Protein AF-A0A2V6JLK7-F1 (afdb_monomer_lite)

Sequence (97 aa):
MKLTPQFRINRQRPDQSFWQLYQSHRAFLRKNNVQIDAIDSLDEEQIEKEIERDLREQIAHNILKGVLKQTPEGDVKYSWRGMIYLWCQFLLDLVRL

Foldseek 3Di:
DDDDPPDDDLDDDPPDDPVRVVVSVVVVCVVVVNDPVPDDPDDPVRVVVVVVVNVVVRQVVCVVVQQWDADPVRDIDGDPVVVVVVVVVVVVVVVVD

Structure (mmCIF, N/CA/C/O backbone):
data_AF-A0A2V6JLK7-F1
#
_entry.id   AF-A0A2V6JLK7-F1
#
loop_
_atom_site.group_PDB
_atom_site.id
_atom_site.type_symbol
_atom_site.label_atom_id
_atom_site.label_alt_id
_atom_site.label_comp_id
_atom_site.label_asym_id
_atom_site.label_entity_id
_atom_site.label_seq_id
_atom_site.pdbx_PDB_ins_code
_atom_site.Cartn_x
_atom_site.Cartn_y
_atom_site.Cartn_z
_atom_site.occupancy
_atom_site.B_iso_or_equiv
_atom_site.auth_seq_id
_atom_site.auth_comp_id
_atom_site.auth_asym_id
_atom_site.auth_atom_id
_atom_site.pdbx_PDB_model_num
ATOM 1 N N . MET A 1 1 ? 1.512 -1.897 7.028 1.00 75.38 1 MET A N 1
ATOM 2 C CA . MET A 1 1 ? 0.118 -2.399 6.936 1.00 75.38 1 MET A CA 1
ATOM 3 C C . MET A 1 1 ? 0.093 -3.650 6.072 1.00 75.38 1 MET A C 1
ATOM 5 O O . MET A 1 1 ? 0.997 -3.821 5.261 1.00 75.38 1 MET A O 1
ATOM 9 N N . LYS A 1 2 ? -0.908 -4.521 6.233 1.00 81.94 2 LYS A N 1
ATOM 10 C CA . LYS A 1 2 ? -1.098 -5.652 5.320 1.00 81.94 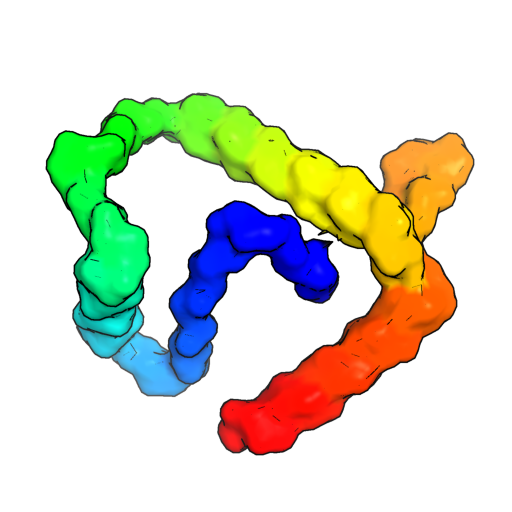2 LYS A CA 1
ATOM 11 C C . LYS A 1 2 ? -1.636 -5.139 3.992 1.00 81.94 2 LYS A C 1
ATOM 13 O O . LYS A 1 2 ? -2.604 -4.385 3.972 1.00 81.94 2 LYS A O 1
ATOM 18 N N . LEU A 1 3 ? -0.998 -5.554 2.907 1.00 79.81 3 LEU A N 1
ATOM 19 C CA . LEU A 1 3 ? -1.426 -5.198 1.562 1.00 79.81 3 LEU A CA 1
ATOM 20 C C . LEU A 1 3 ? -2.700 -5.953 1.216 1.00 79.81 3 LEU A C 1
ATOM 22 O O . LEU A 1 3 ? -2.830 -7.142 1.525 1.00 79.81 3 LEU A O 1
ATOM 26 N N . THR A 1 4 ? -3.629 -5.258 0.570 1.00 77.12 4 THR A N 1
ATOM 27 C CA . THR A 1 4 ? -4.764 -5.907 -0.075 1.00 77.12 4 THR A CA 1
ATOM 28 C C . THR A 1 4 ? -4.235 -6.836 -1.179 1.00 77.12 4 THR A C 1
ATOM 30 O O . THR A 1 4 ? -3.222 -6.528 -1.809 1.00 77.12 4 THR A O 1
ATOM 33 N N . PRO A 1 5 ? -4.879 -7.990 -1.435 1.00 74.12 5 PRO A N 1
ATOM 34 C CA . PRO A 1 5 ? -4.358 -9.001 -2.367 1.00 74.12 5 PRO A CA 1
ATOM 35 C C . PRO A 1 5 ? -4.138 -8.501 -3.802 1.00 74.12 5 PRO A C 1
ATOM 37 O O . PRO A 1 5 ? -3.384 -9.106 -4.557 1.00 74.12 5 PRO A O 1
ATOM 40 N N . GLN A 1 6 ? -4.816 -7.416 -4.171 1.00 78.62 6 GLN A N 1
ATOM 41 C CA . GLN A 1 6 ? -4.759 -6.814 -5.499 1.00 78.62 6 GLN A CA 1
ATOM 42 C C . GLN A 1 6 ? -3.523 -5.917 -5.684 1.00 78.62 6 GLN A C 1
ATOM 44 O O . GLN A 1 6 ? -3.095 -5.681 -6.811 1.00 78.62 6 GLN A O 1
ATOM 49 N N . PHE A 1 7 ? -2.900 -5.460 -4.592 1.00 81.44 7 PHE A N 1
ATOM 50 C CA . PHE A 1 7 ? -1.748 -4.567 -4.653 1.00 81.44 7 PHE A CA 1
ATOM 51 C C . PHE A 1 7 ? -0.456 -5.337 -4.923 1.00 81.44 7 PHE A C 1
ATOM 53 O O . PHE A 1 7 ? -0.097 -6.281 -4.21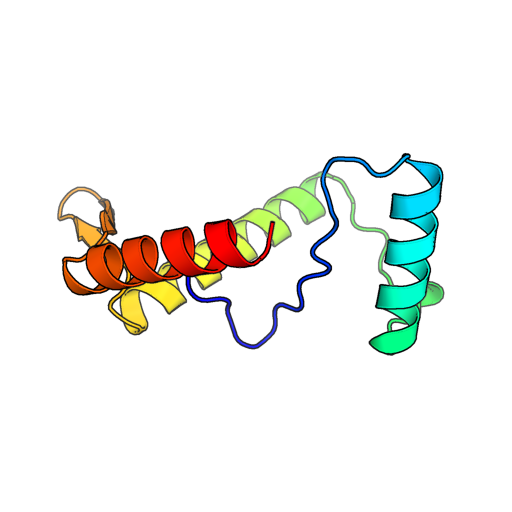4 1.00 81.44 7 PHE A O 1
ATOM 60 N N . ARG A 1 8 ? 0.305 -4.868 -5.916 1.00 84.81 8 ARG A N 1
ATOM 61 C CA . ARG A 1 8 ? 1.678 -5.315 -6.174 1.00 84.81 8 ARG A CA 1
ATOM 62 C C . ARG A 1 8 ? 2.628 -4.143 -5.976 1.00 84.81 8 ARG A C 1
ATOM 64 O O . ARG A 1 8 ? 2.488 -3.115 -6.625 1.00 84.81 8 ARG A O 1
ATOM 71 N N . ILE A 1 9 ? 3.616 -4.308 -5.098 1.00 87.50 9 ILE A N 1
ATOM 72 C CA . ILE A 1 9 ? 4.580 -3.248 -4.780 1.00 87.50 9 ILE A CA 1
ATOM 73 C C . ILE A 1 9 ? 5.879 -3.450 -5.552 1.00 87.50 9 ILE A C 1
ATOM 75 O O . ILE A 1 9 ? 6.484 -4.521 -5.497 1.00 87.50 9 ILE A O 1
ATOM 79 N N . ASN A 1 10 ? 6.347 -2.378 -6.190 1.00 89.69 10 ASN A N 1
ATOM 80 C CA . ASN A 1 10 ? 7.699 -2.284 -6.724 1.00 89.69 10 ASN A CA 1
ATOM 81 C C . ASN A 1 10 ? 8.626 -1.552 -5.736 1.00 89.69 10 ASN A C 1
ATOM 83 O O . ASN A 1 10 ? 8.850 -0.351 -5.864 1.00 89.69 10 ASN A O 1
ATOM 87 N N . ARG A 1 11 ? 9.145 -2.249 -4.717 1.00 85.94 11 ARG A N 1
ATOM 88 C CA . ARG A 1 11 ? 9.994 -1.622 -3.686 1.00 85.94 11 ARG A CA 1
ATOM 89 C C . ARG A 1 11 ? 11.396 -1.363 -4.246 1.00 85.94 11 ARG A C 1
ATOM 91 O O . ARG A 1 11 ? 12.071 -2.316 -4.623 1.00 85.94 11 ARG A O 1
ATOM 98 N N . GLN A 1 12 ? 11.826 -0.102 -4.273 1.00 87.94 12 GLN A N 1
ATOM 99 C CA . GLN A 1 12 ? 13.159 0.313 -4.729 1.00 87.94 12 GLN A CA 1
ATOM 100 C C . GLN A 1 12 ? 14.024 0.796 -3.565 1.00 87.94 12 GLN A C 1
ATOM 102 O O . GLN A 1 12 ? 13.500 1.217 -2.531 1.00 87.94 12 GLN A O 1
ATOM 107 N N . ARG A 1 13 ? 15.350 0.705 -3.725 1.00 84.62 13 ARG A N 1
ATOM 108 C CA . ARG A 1 13 ? 16.293 1.254 -2.746 1.00 84.62 13 ARG A CA 1
ATOM 109 C C . ARG A 1 13 ? 16.329 2.790 -2.847 1.00 84.62 13 ARG A C 1
ATOM 111 O O . ARG A 1 13 ? 16.135 3.319 -3.943 1.00 84.62 13 ARG A O 1
ATOM 118 N N . PRO A 1 14 ? 16.565 3.502 -1.732 1.00 79.88 14 PRO A N 1
ATOM 119 C CA . PRO A 1 14 ? 16.535 4.965 -1.712 1.00 79.88 14 PRO A CA 1
ATOM 120 C C . PRO A 1 14 ? 17.729 5.625 -2.423 1.00 79.88 14 PRO A C 1
ATOM 122 O O . PRO A 1 14 ? 17.662 6.807 -2.732 1.00 79.88 14 PRO A O 1
ATOM 125 N N . ASP A 1 15 ? 18.806 4.886 -2.695 1.00 85.94 15 ASP A N 1
ATOM 126 C CA . ASP A 1 15 ? 20.040 5.362 -3.338 1.00 85.94 15 ASP A CA 1
ATOM 127 C C . ASP A 1 15 ? 19.994 5.334 -4.878 1.00 85.94 15 ASP A C 1
ATOM 129 O O . ASP A 1 15 ? 21.002 5.579 -5.542 1.00 85.94 15 ASP A O 1
ATOM 133 N N . GLN A 1 16 ? 18.834 5.046 -5.474 1.00 88.12 16 GLN A N 1
ATOM 134 C CA . GLN A 1 16 ? 18.692 4.985 -6.926 1.00 88.12 16 GLN A CA 1
ATOM 135 C C . GLN A 1 16 ? 18.507 6.361 -7.564 1.00 88.12 16 GLN A C 1
ATOM 137 O O . GLN A 1 16 ? 17.729 7.199 -7.111 1.00 88.12 16 GLN A O 1
ATOM 142 N N . SER A 1 17 ? 19.165 6.553 -8.706 1.00 92.94 17 SER A N 1
ATOM 143 C CA . SER A 1 17 ? 18.872 7.674 -9.595 1.00 92.94 17 SER A CA 1
ATOM 144 C C . SER A 1 17 ? 17.455 7.571 -10.168 1.00 92.94 17 SER A C 1
ATOM 146 O O . SER A 1 17 ? 16.901 6.480 -10.337 1.00 92.94 17 SER A O 1
ATOM 148 N N . PHE A 1 18 ? 16.893 8.712 -10.574 1.00 93.00 18 PHE A N 1
ATOM 149 C CA . PHE A 1 18 ? 15.596 8.755 -11.252 1.00 93.00 18 PHE A CA 1
ATOM 150 C C . PHE A 1 18 ? 15.540 7.829 -12.479 1.00 93.00 18 PHE A C 1
ATOM 152 O O . PHE A 1 18 ? 14.539 7.156 -12.717 1.00 93.00 18 PHE A O 1
ATOM 159 N N . TRP A 1 19 ? 16.632 7.742 -13.243 1.00 93.75 19 TRP A N 1
ATOM 160 C CA . TRP A 1 19 ? 16.675 6.905 -14.440 1.00 93.75 19 TRP A CA 1
ATOM 161 C C . TRP A 1 19 ? 16.589 5.408 -14.105 1.00 93.75 19 TRP A C 1
ATOM 163 O O . TRP A 1 19 ? 15.866 4.662 -14.765 1.00 93.75 19 TRP A O 1
ATOM 173 N N . GLN A 1 20 ? 17.263 4.970 -13.038 1.00 92.88 20 GLN A N 1
ATOM 174 C CA . GLN A 1 20 ? 17.154 3.596 -12.535 1.00 92.88 20 GLN A CA 1
ATOM 175 C C . GLN A 1 20 ? 15.738 3.293 -12.031 1.00 92.88 20 GLN A C 1
ATOM 177 O O . GLN A 1 20 ? 15.188 2.240 -12.363 1.00 92.88 20 GLN A O 1
ATOM 182 N N . LEU A 1 21 ? 15.118 4.238 -11.317 1.00 92.69 21 LEU A N 1
ATOM 183 C CA . LEU A 1 21 ? 13.730 4.128 -10.870 1.00 92.69 21 LEU A CA 1
ATOM 184 C C . LEU A 1 21 ? 12.768 3.966 -12.058 1.00 92.69 21 LEU A C 1
ATOM 186 O O . LEU A 1 21 ? 11.910 3.082 -12.047 1.00 92.69 21 LEU A O 1
ATOM 190 N N . TYR A 1 22 ? 12.949 4.766 -13.112 1.00 92.19 22 TYR A N 1
ATOM 191 C CA . TYR A 1 22 ? 12.134 4.704 -14.323 1.00 92.19 22 TYR A CA 1
ATOM 192 C C . TYR A 1 22 ? 12.259 3.357 -15.050 1.00 92.19 22 TYR A C 1
ATOM 194 O O . TYR A 1 22 ? 11.250 2.736 -15.396 1.00 92.19 22 TYR A O 1
ATOM 202 N N . GLN A 1 23 ? 13.483 2.851 -15.237 1.00 93.38 23 GLN A N 1
ATOM 203 C CA . GLN A 1 23 ? 13.685 1.534 -15.852 1.00 93.38 23 GLN A CA 1
ATOM 204 C C . GLN A 1 23 ? 13.097 0.407 -15.007 1.00 93.38 23 GLN A C 1
ATOM 206 O O . GLN A 1 23 ? 12.442 -0.493 -15.536 1.00 93.38 23 GLN A O 1
ATOM 211 N N . SER A 1 24 ? 13.288 0.474 -13.690 1.00 93.19 24 SER A N 1
ATOM 212 C CA . SER A 1 24 ? 12.712 -0.488 -12.758 1.00 93.19 24 SER A CA 1
ATOM 213 C C . SER A 1 24 ? 11.186 -0.502 -12.838 1.00 93.19 24 SER A C 1
ATOM 215 O O . SER A 1 24 ? 10.574 -1.568 -12.907 1.00 93.19 24 SER A O 1
ATOM 217 N N . HIS A 1 25 ? 10.561 0.674 -12.919 1.00 91.88 25 HIS A N 1
ATOM 218 C CA . HIS A 1 25 ? 9.123 0.801 -13.117 1.00 91.88 25 HIS A CA 1
ATOM 219 C C . HIS A 1 25 ? 8.660 0.143 -14.428 1.00 91.88 25 HIS A C 1
ATOM 221 O O . HIS A 1 25 ? 7.762 -0.698 -14.406 1.00 91.88 25 HIS A O 1
ATOM 227 N N . ARG A 1 26 ? 9.312 0.432 -15.563 1.00 90.94 26 ARG A N 1
ATOM 228 C CA . ARG A 1 26 ? 8.978 -0.193 -16.860 1.00 90.94 26 ARG A CA 1
ATOM 229 C C . ARG A 1 26 ? 9.138 -1.716 -16.825 1.00 90.94 26 ARG A C 1
ATOM 231 O O . ARG A 1 26 ? 8.269 -2.442 -17.311 1.00 90.94 26 ARG A O 1
ATOM 238 N N . ALA A 1 27 ? 10.217 -2.214 -16.219 1.00 92.38 27 ALA A N 1
ATOM 239 C CA . ALA A 1 27 ? 10.446 -3.646 -16.041 1.00 92.38 27 ALA A CA 1
ATOM 240 C C . ALA A 1 27 ? 9.368 -4.294 -15.158 1.00 92.38 27 ALA A C 1
ATOM 242 O O . ALA A 1 27 ? 8.896 -5.393 -15.461 1.00 92.38 27 ALA A O 1
ATOM 243 N N . PHE A 1 28 ? 8.944 -3.605 -14.097 1.00 93.69 28 PHE A N 1
ATOM 244 C CA . PHE A 1 28 ? 7.874 -4.049 -13.215 1.00 93.69 28 PHE A CA 1
ATOM 245 C C . PHE A 1 28 ? 6.533 -4.142 -13.946 1.00 93.69 28 PHE A C 1
ATOM 247 O O . PHE A 1 28 ? 5.877 -5.178 -13.853 1.00 93.69 28 PHE A O 1
ATOM 254 N N . LEU A 1 29 ? 6.146 -3.126 -14.723 1.00 91.06 29 LEU A N 1
ATOM 255 C CA . LEU A 1 29 ? 4.924 -3.173 -15.534 1.00 91.06 29 LEU A CA 1
ATOM 256 C C . LEU A 1 29 ? 4.935 -4.368 -16.493 1.00 91.06 29 LEU A C 1
ATOM 258 O O . LEU A 1 29 ? 3.996 -5.166 -16.502 1.00 91.06 29 LEU A O 1
ATOM 262 N N . ARG A 1 30 ? 6.047 -4.564 -17.218 1.00 90.00 30 ARG A N 1
ATOM 263 C CA . ARG A 1 30 ? 6.200 -5.687 -18.154 1.00 90.00 30 ARG A CA 1
ATOM 264 C C . ARG A 1 30 ? 6.091 -7.041 -17.456 1.00 90.00 30 ARG A C 1
ATOM 266 O O . ARG A 1 30 ? 5.398 -7.926 -17.941 1.00 90.00 30 ARG A O 1
ATOM 273 N N . LYS A 1 31 ? 6.746 -7.208 -16.302 1.00 91.81 31 LYS A N 1
ATOM 274 C CA . LYS A 1 31 ? 6.693 -8.448 -15.509 1.00 91.81 31 LYS A CA 1
ATOM 275 C C . LYS A 1 31 ? 5.277 -8.776 -15.025 1.00 91.81 31 LYS A C 1
ATOM 277 O O . LYS A 1 31 ? 4.956 -9.944 -14.828 1.00 91.81 31 LYS A O 1
ATOM 282 N N . ASN A 1 32 ? 4.448 -7.758 -14.812 1.00 90.06 32 ASN A N 1
ATOM 283 C CA . ASN A 1 32 ? 3.075 -7.914 -14.348 1.00 90.06 32 ASN A CA 1
ATO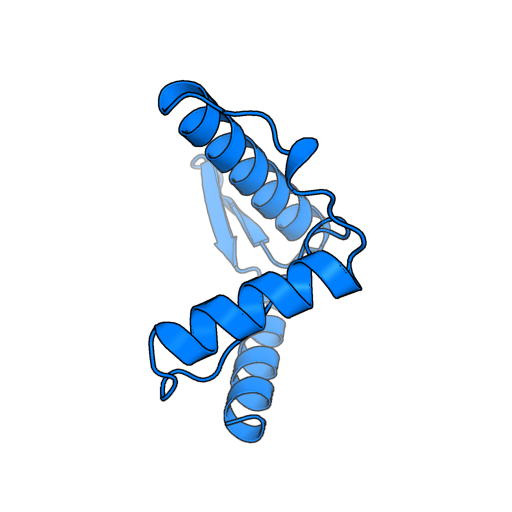M 284 C C . ASN A 1 32 ? 2.043 -7.894 -15.491 1.00 90.06 32 ASN A C 1
ATOM 286 O O . ASN A 1 32 ? 0.854 -7.837 -15.201 1.00 90.06 32 ASN A O 1
ATOM 290 N N . ASN A 1 33 ? 2.482 -7.985 -16.755 1.00 88.75 33 ASN A N 1
ATOM 291 C CA . ASN A 1 33 ? 1.632 -7.968 -17.952 1.00 88.75 33 ASN A CA 1
ATOM 292 C C . ASN A 1 33 ? 0.715 -6.736 -18.048 1.00 88.75 33 ASN A C 1
ATOM 294 O O . ASN A 1 33 ? -0.391 -6.824 -18.576 1.00 88.75 33 ASN A O 1
ATOM 298 N N . VAL A 1 34 ? 1.174 -5.585 -17.550 1.00 86.69 34 VAL A N 1
ATOM 299 C CA . VAL A 1 34 ? 0.436 -4.326 -17.691 1.00 86.69 34 VAL A CA 1
ATOM 300 C C . VAL A 1 34 ? 0.707 -3.758 -19.081 1.00 86.69 34 VAL A C 1
ATOM 302 O O . VAL A 1 34 ? 1.845 -3.399 -19.397 1.00 86.69 34 VAL A O 1
ATOM 305 N N . GLN A 1 35 ? -0.330 -3.696 -19.917 1.00 82.12 35 GLN A N 1
ATOM 306 C CA . GLN A 1 35 ? -0.268 -3.023 -21.211 1.00 82.12 35 GLN A CA 1
ATOM 307 C C . GLN A 1 35 ? -0.475 -1.528 -21.001 1.00 82.12 35 GLN A C 1
ATOM 309 O O . GLN A 1 35 ? -1.509 -1.105 -20.501 1.00 82.12 35 GLN A O 1
ATOM 314 N N . ILE A 1 36 ? 0.532 -0.736 -21.361 1.00 76.94 36 ILE A N 1
ATOM 315 C CA . ILE A 1 36 ? 0.537 0.711 -21.115 1.00 76.94 36 ILE A CA 1
ATOM 316 C C . ILE A 1 36 ? -0.537 1.40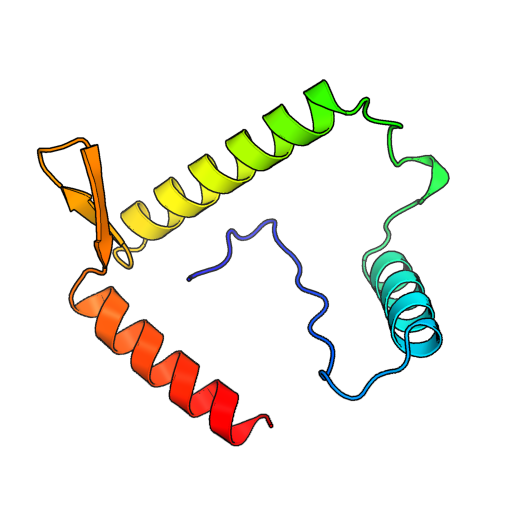8 -21.952 1.00 76.94 36 ILE A C 1
ATOM 318 O O . ILE A 1 36 ? -1.163 2.343 -21.477 1.00 76.94 36 ILE A O 1
ATOM 322 N N . ASP A 1 37 ? -0.806 0.885 -23.146 1.00 77.38 37 ASP A N 1
ATOM 323 C CA . ASP A 1 37 ? -1.837 1.395 -24.053 1.00 77.38 37 ASP A CA 1
ATOM 324 C C . ASP A 1 37 ? -3.267 1.104 -23.557 1.00 77.38 37 ASP A C 1
ATOM 326 O O . ASP A 1 37 ? -4.227 1.642 -24.097 1.00 77.38 37 ASP A O 1
ATOM 330 N N . ALA A 1 38 ? -3.408 0.256 -22.532 1.00 72.25 38 ALA A N 1
ATOM 331 C CA . ALA A 1 38 ? -4.667 -0.035 -21.850 1.00 72.25 38 ALA A CA 1
ATOM 332 C C . ALA A 1 38 ? -4.814 0.735 -20.523 1.00 72.25 38 ALA A C 1
ATOM 334 O O . ALA A 1 38 ? -5.748 0.474 -19.770 1.00 72.25 38 ALA A O 1
ATOM 335 N N . ILE A 1 39 ? -3.872 1.631 -20.198 1.00 75.44 39 ILE A N 1
ATOM 336 C CA . ILE A 1 39 ? -3.980 2.507 -19.029 1.00 75.44 39 ILE A CA 1
ATOM 337 C C . ILE A 1 39 ? -4.832 3.703 -19.439 1.00 75.44 39 ILE A C 1
ATOM 339 O O . ILE A 1 39 ? -4.396 4.529 -20.242 1.00 75.44 39 ILE A O 1
ATOM 343 N N . ASP A 1 40 ? -6.032 3.788 -18.875 1.00 74.88 40 ASP A N 1
ATOM 344 C CA . ASP A 1 40 ? -6.912 4.929 -19.087 1.00 74.88 40 ASP A CA 1
ATOM 345 C C . ASP A 1 40 ? -6.221 6.224 -18.650 1.00 74.88 40 ASP A C 1
ATOM 347 O O . ASP A 1 40 ? -5.603 6.310 -17.582 1.00 74.88 40 ASP A O 1
ATOM 351 N N . SER A 1 41 ? -6.338 7.258 -19.482 1.00 75.50 41 SER A N 1
ATOM 352 C CA . SER A 1 41 ? -5.981 8.612 -19.082 1.00 75.50 41 SER A CA 1
ATOM 353 C C . SER A 1 41 ? -7.032 9.106 -18.093 1.00 75.50 41 SER A C 1
ATOM 355 O O . SER A 1 41 ? -8.068 9.636 -18.496 1.00 75.50 41 SER A O 1
ATOM 357 N N . LEU A 1 42 ? -6.786 8.888 -16.806 1.00 76.31 42 LEU A N 1
ATOM 358 C CA . LEU A 1 42 ? -7.615 9.446 -15.746 1.00 76.31 42 LEU A CA 1
ATOM 359 C C . LEU A 1 42 ? -7.360 10.955 -15.657 1.00 76.31 42 LEU A C 1
ATOM 361 O O . LEU A 1 42 ? -6.208 11.400 -15.689 1.00 76.31 42 LEU A O 1
ATOM 365 N N . ASP A 1 43 ? -8.433 11.736 -15.553 1.00 84.38 43 ASP A N 1
ATOM 366 C CA . ASP A 1 43 ? -8.320 13.143 -15.170 1.00 84.38 43 ASP A CA 1
ATOM 367 C C . ASP A 1 43 ? -7.930 13.268 -13.681 1.00 84.38 43 ASP A C 1
ATOM 369 O O . ASP A 1 43 ? -7.988 12.302 -12.917 1.00 84.38 43 ASP A O 1
ATOM 373 N N . GLU A 1 44 ? -7.480 14.452 -13.265 1.00 84.00 44 GLU A N 1
ATOM 374 C CA . GLU A 1 44 ? -6.983 14.684 -11.902 1.00 84.00 44 GLU A CA 1
ATOM 375 C C . GLU A 1 44 ? -8.033 14.362 -10.821 1.00 84.00 44 GLU A C 1
ATOM 377 O O . GLU A 1 44 ? -7.712 13.711 -9.825 1.00 84.00 44 GLU A O 1
ATOM 382 N N . GLU A 1 45 ? -9.297 14.734 -11.043 1.00 87.88 45 GLU A N 1
ATOM 383 C CA . GLU A 1 45 ? -10.388 14.478 -10.093 1.00 87.88 45 GLU A CA 1
ATOM 384 C C . GLU A 1 45 ? -10.716 12.984 -9.967 1.00 87.88 45 GLU A C 1
ATOM 386 O O . GLU A 1 45 ? -11.077 12.497 -8.892 1.00 87.88 45 GLU A O 1
ATOM 391 N N . GLN A 1 46 ? -10.621 12.238 -11.067 1.00 87.06 46 GLN A N 1
ATOM 392 C CA . GLN A 1 46 ? -10.790 10.791 -11.076 1.0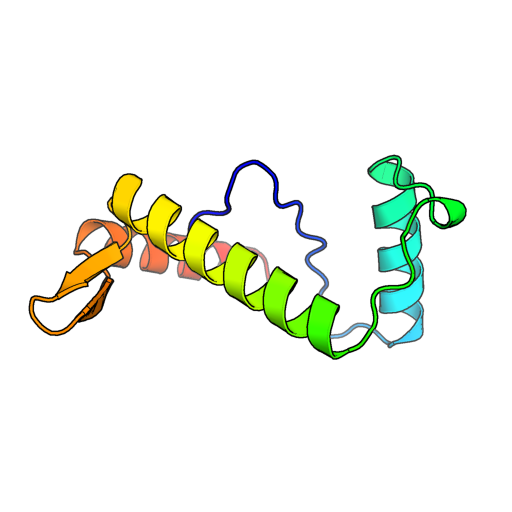0 87.06 46 GLN A CA 1
ATOM 393 C C . GLN A 1 46 ? -9.636 10.114 -10.344 1.00 87.06 46 GLN A C 1
ATOM 395 O O . GLN A 1 46 ? -9.886 9.237 -9.521 1.00 87.06 46 GLN A O 1
ATOM 400 N N . ILE A 1 47 ? -8.392 10.551 -10.572 1.00 87.06 47 ILE A N 1
ATOM 401 C CA . ILE A 1 47 ? -7.222 10.034 -9.850 1.00 87.06 47 ILE A CA 1
ATOM 402 C C . ILE A 1 47 ? -7.413 10.198 -8.339 1.00 87.06 47 ILE A C 1
ATOM 404 O O . ILE A 1 47 ? -7.190 9.245 -7.591 1.00 87.06 47 ILE A O 1
ATOM 408 N N . GLU A 1 48 ? -7.862 11.370 -7.884 1.00 89.38 48 GLU A N 1
ATOM 409 C CA . GLU A 1 48 ? -8.105 11.620 -6.462 1.00 89.38 48 GLU A CA 1
ATOM 410 C C . GLU A 1 48 ? -9.146 10.650 -5.879 1.00 89.38 48 GLU A C 1
ATOM 412 O O . GLU A 1 48 ? -8.883 9.990 -4.870 1.00 89.38 48 GLU A O 1
ATOM 417 N N . LYS A 1 49 ? -10.297 10.499 -6.547 1.00 89.94 49 LYS A N 1
ATOM 418 C CA . LYS A 1 49 ? -11.385 9.610 -6.098 1.00 89.94 49 LYS A CA 1
ATOM 419 C C . LYS A 1 49 ? -10.960 8.145 -6.048 1.00 89.94 49 LYS A C 1
ATOM 421 O O . LYS A 1 49 ? -11.314 7.430 -5.109 1.00 89.94 49 LYS A O 1
ATOM 426 N N . GLU A 1 50 ? -10.210 7.694 -7.047 1.00 88.38 50 GLU A N 1
ATOM 427 C CA . GLU A 1 50 ? -9.705 6.323 -7.126 1.00 88.38 50 GLU A CA 1
ATOM 428 C C . GLU A 1 50 ? -8.698 6.050 -5.998 1.00 88.38 50 GLU A C 1
ATOM 430 O O . GLU A 1 50 ? -8.827 5.053 -5.286 1.00 88.38 50 GLU A O 1
ATOM 435 N N . ILE A 1 51 ? -7.763 6.977 -5.748 1.00 88.25 51 ILE A N 1
ATOM 436 C CA . ILE A 1 51 ? -6.809 6.879 -4.633 1.00 88.25 51 ILE A CA 1
ATOM 437 C C . ILE A 1 51 ? -7.542 6.856 -3.289 1.00 88.25 51 ILE A C 1
ATOM 439 O O . ILE A 1 51 ? -7.217 6.044 -2.419 1.00 88.25 51 ILE A O 1
ATOM 443 N N . GLU A 1 52 ? -8.536 7.724 -3.097 1.00 91.88 52 GLU A N 1
ATOM 444 C CA . GLU A 1 52 ? -9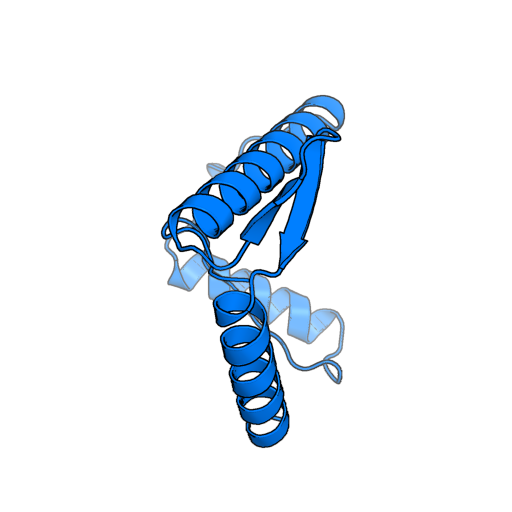.312 7.764 -1.860 1.00 91.88 52 GLU A CA 1
ATOM 445 C C . GLU A 1 52 ? -10.057 6.443 -1.624 1.00 91.88 52 GLU A C 1
ATOM 447 O O . GLU A 1 52 ? -10.023 5.891 -0.517 1.00 91.88 52 GLU A O 1
ATOM 452 N N . ARG A 1 53 ? -10.695 5.898 -2.666 1.00 90.44 53 ARG A N 1
ATOM 453 C CA . ARG A 1 53 ? -11.376 4.601 -2.601 1.00 90.44 53 ARG A CA 1
ATOM 454 C C . ARG A 1 53 ? -10.401 3.490 -2.220 1.00 90.44 53 ARG A C 1
ATOM 456 O O . ARG A 1 53 ? -10.666 2.752 -1.269 1.00 90.44 53 ARG A O 1
ATOM 463 N N . ASP A 1 54 ? -9.253 3.420 -2.883 1.00 89.38 54 ASP A N 1
ATOM 464 C CA . ASP A 1 54 ? -8.223 2.416 -2.616 1.00 89.38 54 ASP A CA 1
ATOM 465 C C . ASP A 1 54 ? -7.687 2.504 -1.178 1.00 89.38 54 ASP A C 1
ATOM 467 O O . ASP A 1 54 ? -7.461 1.483 -0.517 1.00 89.38 54 ASP A O 1
ATOM 471 N N . LEU A 1 55 ? -7.513 3.720 -0.648 1.00 89.06 55 LEU A N 1
ATOM 472 C CA . LEU A 1 55 ? -7.120 3.943 0.746 1.00 89.06 55 LEU A CA 1
ATOM 473 C C . LEU A 1 55 ? -8.192 3.440 1.720 1.00 89.06 55 LEU A C 1
ATOM 475 O O . LEU A 1 55 ? -7.869 2.749 2.694 1.00 89.06 55 LEU A O 1
ATOM 479 N N . ARG A 1 56 ? -9.471 3.733 1.453 1.00 89.81 56 ARG A N 1
ATOM 480 C CA . ARG A 1 56 ? -10.597 3.252 2.271 1.00 89.81 56 ARG A CA 1
ATOM 481 C C . ARG A 1 56 ? -10.669 1.726 2.276 1.00 89.81 56 ARG A C 1
ATOM 483 O O . ARG A 1 56 ? -10.825 1.125 3.343 1.00 89.81 56 ARG A O 1
ATOM 490 N N . GLU A 1 57 ? -10.480 1.088 1.125 1.00 90.81 57 GLU A N 1
ATOM 491 C CA . GLU A 1 57 ? -10.442 -0.372 1.008 1.00 90.81 57 GLU A CA 1
ATOM 492 C C . GLU A 1 57 ? -9.267 -0.990 1.777 1.00 90.81 57 GLU A C 1
ATOM 494 O O . GLU A 1 57 ? -9.436 -1.987 2.488 1.00 90.81 57 GLU A O 1
ATOM 499 N N . GLN A 1 58 ? -8.079 -0.380 1.710 1.00 89.69 58 GLN A N 1
ATOM 500 C CA . GLN A 1 58 ? -6.917 -0.825 2.482 1.00 89.69 58 GLN A CA 1
ATOM 501 C C . GLN A 1 58 ? -7.153 -0.734 3.992 1.00 89.69 58 GLN A C 1
ATOM 503 O O . GLN A 1 58 ? -6.798 -1.664 4.730 1.00 89.69 58 GLN A O 1
ATOM 508 N N . ILE A 1 59 ? -7.771 0.351 4.463 1.00 90.12 59 ILE A N 1
ATOM 509 C CA . ILE A 1 59 ? -8.132 0.523 5.873 1.00 90.12 59 ILE A CA 1
ATOM 510 C C . ILE A 1 59 ? -9.133 -0.559 6.292 1.00 90.12 59 ILE A C 1
ATOM 512 O O . ILE A 1 59 ? -8.882 -1.276 7.266 1.00 90.12 59 ILE A O 1
ATOM 516 N N . ALA A 1 60 ? -10.217 -0.740 5.533 1.00 90.75 60 ALA A N 1
ATOM 517 C CA . ALA A 1 60 ? -11.237 -1.752 5.807 1.00 90.75 60 ALA A CA 1
ATOM 518 C C . ALA A 1 60 ? -10.639 -3.168 5.859 1.00 90.75 60 ALA A C 1
ATOM 520 O O . ALA A 1 60 ? -10.896 -3.931 6.796 1.00 90.75 60 ALA A O 1
ATOM 521 N N . HIS A 1 61 ? -9.758 -3.502 4.912 1.00 91.00 61 HIS A N 1
ATOM 522 C CA . HIS A 1 61 ? -9.043 -4.774 4.900 1.00 91.00 61 HIS A CA 1
ATOM 523 C C . HIS A 1 61 ? -8.178 -4.971 6.151 1.00 91.00 61 HIS A C 1
ATOM 525 O O . HIS A 1 61 ? -8.169 -6.049 6.751 1.00 91.00 61 HIS A O 1
ATOM 531 N N . ASN A 1 62 ? -7.439 -3.944 6.570 1.00 90.88 62 ASN A N 1
ATOM 532 C CA . ASN A 1 62 ? -6.568 -4.035 7.739 1.00 90.88 62 ASN A CA 1
ATOM 533 C C . ASN A 1 62 ? -7.351 -4.096 9.057 1.00 90.88 62 ASN A C 1
ATOM 535 O O . ASN A 1 62 ? -6.881 -4.746 9.997 1.00 90.88 62 ASN A O 1
ATOM 539 N N . ILE A 1 63 ? -8.544 -3.497 9.119 1.00 91.69 63 ILE A N 1
ATOM 540 C CA . ILE A 1 63 ? -9.487 -3.685 10.229 1.00 91.69 63 ILE A CA 1
ATOM 541 C C . ILE A 1 63 ? -9.952 -5.144 10.270 1.00 91.69 63 ILE A C 1
ATOM 543 O O . ILE A 1 63 ? -9.807 -5.801 11.300 1.00 91.69 63 ILE A O 1
ATOM 547 N N . LEU A 1 64 ? -10.407 -5.696 9.138 1.00 91.38 64 LEU A N 1
ATOM 548 C CA . LEU A 1 64 ? -10.833 -7.098 9.034 1.00 91.38 64 LEU A CA 1
ATOM 549 C C . LEU A 1 64 ? -9.716 -8.074 9.438 1.00 91.38 64 LEU A C 1
ATOM 551 O O . LEU A 1 64 ? -9.950 -9.065 10.126 1.00 91.38 64 LEU A O 1
ATOM 555 N N . LYS A 1 65 ? -8.471 -7.797 9.036 1.00 90.69 65 LYS A N 1
ATOM 556 C CA . LYS A 1 65 ? -7.297 -8.604 9.410 1.00 90.69 65 LYS A CA 1
ATOM 557 C C . LYS A 1 65 ? -6.828 -8.381 10.852 1.00 90.69 65 LYS A C 1
ATOM 559 O O . LYS A 1 65 ? -5.839 -9.002 11.256 1.00 90.69 65 LYS A O 1
ATOM 564 N N . GLY A 1 66 ? -7.500 -7.512 11.608 1.00 91.00 66 GLY A N 1
ATOM 565 C CA . GLY A 1 66 ? -7.206 -7.202 13.002 1.00 91.00 66 GLY A CA 1
ATOM 566 C C . GLY A 1 66 ? -5.896 -6.446 13.206 1.00 91.00 66 GLY A C 1
ATOM 567 O O . GLY A 1 66 ? -5.360 -6.474 14.310 1.00 91.00 66 GLY A O 1
ATOM 568 N N . VAL A 1 67 ? -5.347 -5.815 12.165 1.00 91.62 67 VAL A N 1
ATOM 569 C CA . VAL A 1 67 ? -4.169 -4.931 12.262 1.00 91.62 67 VAL A CA 1
ATOM 570 C C . VAL A 1 67 ? -4.597 -3.565 12.796 1.00 91.62 67 VAL A C 1
ATOM 572 O O . VAL A 1 67 ? -3.921 -2.982 13.641 1.00 91.62 67 VAL A O 1
ATOM 575 N N . LEU A 1 68 ? -5.751 -3.090 12.337 1.00 93.56 68 LEU A N 1
ATOM 576 C CA . LEU A 1 68 ? -6.364 -1.837 12.751 1.00 93.56 68 LEU A CA 1
ATOM 577 C C . LEU A 1 68 ? -7.644 -2.097 13.557 1.00 93.56 68 LEU A C 1
ATOM 579 O O . LEU A 1 68 ? -8.246 -3.166 13.462 1.00 93.56 68 LEU A O 1
ATOM 583 N N . LYS A 1 69 ? -8.056 -1.114 14.356 1.00 92.50 69 LYS A N 1
ATOM 584 C CA . LYS A 1 69 ? -9.311 -1.089 15.111 1.00 92.50 69 LYS A CA 1
ATOM 585 C C . LYS A 1 69 ? -9.937 0.300 14.974 1.00 92.50 69 LYS A C 1
ATOM 587 O O . LYS A 1 69 ? -9.232 1.296 15.121 1.00 92.50 69 LYS A O 1
ATOM 592 N N . GLN A 1 70 ? -11.241 0.358 14.711 1.00 90.88 70 GLN A N 1
ATOM 593 C CA . GLN A 1 70 ? -11.982 1.623 14.723 1.00 90.88 70 GLN A CA 1
ATOM 594 C C . GLN A 1 70 ? -12.152 2.137 16.153 1.00 90.88 70 GLN A C 1
ATOM 596 O O . GLN A 1 70 ? -12.347 1.353 17.091 1.00 90.88 70 GLN A O 1
ATOM 601 N N . THR A 1 71 ? -12.067 3.451 16.316 1.00 89.19 71 THR A N 1
ATOM 602 C CA . THR A 1 71 ? -12.434 4.139 17.550 1.00 89.19 71 THR A CA 1
ATOM 603 C C . THR A 1 71 ? -13.912 4.531 17.504 1.00 89.19 71 THR A C 1
ATOM 605 O O . THR A 1 71 ? -14.493 4.630 16.423 1.00 89.19 71 THR A O 1
ATOM 608 N N . PRO A 1 72 ? -14.539 4.781 18.665 1.00 83.12 72 PRO A N 1
ATOM 609 C CA . PRO A 1 72 ? -15.903 5.312 18.717 1.00 83.12 72 PRO A CA 1
ATOM 610 C C . PRO A 1 72 ? -16.064 6.667 18.008 1.00 83.12 72 PRO A C 1
ATOM 612 O O . PRO A 1 72 ? -17.167 7.017 17.610 1.00 83.12 72 PRO A O 1
ATOM 615 N N . GLU A 1 73 ? -14.969 7.414 17.849 1.00 84.25 73 GLU A N 1
ATOM 616 C CA . GLU A 1 73 ? -14.918 8.747 17.232 1.00 84.25 73 GLU A CA 1
ATOM 617 C C . GLU A 1 73 ? -14.816 8.695 15.694 1.00 84.25 73 GLU A C 1
ATOM 619 O O . GLU A 1 73 ? -14.835 9.734 15.046 1.00 84.25 73 GLU A O 1
ATOM 624 N N . GLY A 1 74 ? -14.715 7.499 15.099 1.00 77.88 74 GLY A N 1
ATOM 625 C CA . GLY A 1 74 ? -14.573 7.312 13.649 1.00 77.88 74 GLY A CA 1
ATOM 626 C C . GLY A 1 74 ? -13.126 7.240 13.153 1.00 77.88 74 GLY A C 1
ATOM 627 O O . GLY A 1 74 ? -12.896 6.898 11.993 1.00 77.88 74 GLY A O 1
ATOM 628 N N . ASP A 1 75 ? -12.148 7.471 14.029 1.00 85.88 75 ASP A N 1
ATOM 629 C CA . ASP A 1 75 ? -10.731 7.298 13.719 1.00 85.88 75 ASP A CA 1
ATOM 630 C C . ASP A 1 75 ? -10.315 5.822 13.712 1.00 85.88 75 ASP A C 1
ATOM 632 O O . ASP A 1 75 ? -11.022 4.913 14.162 1.00 85.88 75 ASP A O 1
ATOM 636 N N . VAL A 1 76 ? -9.098 5.567 13.234 1.00 88.81 76 VAL A N 1
ATOM 637 C CA . VAL A 1 76 ? -8.515 4.228 13.190 1.00 88.81 76 VAL A CA 1
ATOM 638 C C . VAL A 1 76 ? -7.210 4.198 13.977 1.00 88.81 76 VAL A C 1
ATOM 640 O O . VAL A 1 76 ? -6.320 5.018 13.772 1.00 88.81 76 VAL A O 1
ATOM 643 N N . LYS A 1 77 ? -7.076 3.224 14.881 1.00 92.25 77 LYS A N 1
ATOM 644 C CA . LYS A 1 77 ? -5.864 2.994 15.681 1.00 92.25 77 LYS A CA 1
ATOM 645 C C . LYS A 1 77 ? -5.321 1.594 15.424 1.00 92.25 77 LYS A C 1
ATOM 647 O O . LYS A 1 77 ? -6.057 0.682 15.047 1.00 92.25 77 LYS A O 1
ATOM 652 N N . TYR A 1 78 ? -4.026 1.395 15.650 1.00 92.06 78 TYR A N 1
ATOM 653 C CA . TYR A 1 78 ? -3.450 0.054 15.603 1.00 92.06 78 TYR A CA 1
ATOM 654 C C . TYR A 1 78 ? -3.977 -0.798 16.756 1.00 92.06 78 TYR A C 1
ATOM 656 O O . TYR A 1 78 ? -4.057 -0.352 17.902 1.00 92.06 78 TYR A O 1
ATOM 664 N N . SER A 1 79 ? -4.313 -2.050 16.458 1.00 92.44 79 SER A N 1
ATOM 665 C CA . SER A 1 79 ? -4.574 -3.038 17.500 1.00 92.44 79 SER A CA 1
ATOM 666 C C . SER A 1 79 ? -3.250 -3.496 18.122 1.00 92.44 79 SER A C 1
ATOM 668 O O . SER A 1 79 ? -2.189 -3.351 17.518 1.00 92.44 79 SER A O 1
ATOM 670 N N . TRP A 1 80 ? -3.291 -4.143 19.286 1.00 92.56 80 TRP A N 1
ATOM 671 C CA . TRP A 1 80 ? -2.092 -4.760 19.871 1.00 92.56 80 TRP A CA 1
ATOM 672 C C . TRP A 1 80 ? -1.436 -5.794 18.934 1.00 92.56 80 TRP A C 1
ATOM 674 O O . TRP A 1 80 ? -0.217 -5.826 18.782 1.00 92.56 80 TRP A O 1
ATOM 684 N N . ARG A 1 81 ? -2.249 -6.579 18.208 1.00 92.38 81 ARG A N 1
ATOM 685 C CA . ARG A 1 81 ? -1.764 -7.501 17.163 1.00 92.38 81 ARG A CA 1
ATOM 686 C C . ARG A 1 81 ? -1.121 -6.743 16.002 1.00 92.38 81 ARG A C 1
ATOM 688 O O . ARG A 1 81 ? -0.127 -7.201 15.446 1.00 92.38 81 ARG A O 1
ATOM 695 N N . GLY A 1 82 ? -1.686 -5.591 15.646 1.00 92.25 82 GLY A N 1
ATOM 696 C CA . GLY A 1 82 ? -1.126 -4.665 14.670 1.00 92.25 82 GLY A CA 1
ATOM 697 C C . GLY A 1 82 ? 0.224 -4.107 15.110 1.00 92.25 82 GLY A C 1
ATOM 698 O O . GLY A 1 82 ? 1.146 -4.090 14.303 1.00 92.25 82 GLY A O 1
ATOM 699 N N . MET A 1 83 ? 0.372 -3.743 16.385 1.00 93.94 83 MET A N 1
ATOM 700 C CA . MET A 1 83 ? 1.637 -3.250 16.940 1.00 93.94 83 MET A CA 1
ATOM 701 C C . MET A 1 83 ? 2.745 -4.304 16.868 1.00 93.94 83 MET A C 1
ATOM 703 O O . MET A 1 83 ? 3.834 -4.005 16.387 1.00 93.94 83 MET A O 1
ATOM 707 N N . ILE A 1 84 ? 2.460 -5.553 17.256 1.00 93.75 84 ILE A N 1
ATOM 708 C CA . ILE A 1 84 ? 3.427 -6.659 17.116 1.00 93.75 84 ILE A CA 1
ATOM 709 C C . ILE A 1 84 ? 3.796 -6.870 15.648 1.00 93.75 84 ILE A C 1
ATOM 711 O O . ILE A 1 84 ? 4.971 -6.987 15.310 1.00 93.75 84 ILE A O 1
ATOM 715 N N . TYR A 1 85 ? 2.795 -6.891 14.766 1.00 91.62 85 TYR A N 1
ATOM 716 C CA . TYR A 1 85 ? 3.021 -7.047 13.334 1.00 91.62 85 TYR A CA 1
ATOM 717 C C . TYR A 1 85 ? 3.947 -5.956 12.778 1.00 91.62 85 TYR A C 1
ATOM 719 O O . TYR A 1 85 ? 4.893 -6.272 12.057 1.00 91.62 85 TYR A O 1
ATOM 727 N N . LEU A 1 86 ? 3.704 -4.692 13.133 1.00 89.25 86 LEU A N 1
ATOM 728 C CA . LEU A 1 86 ? 4.542 -3.570 12.715 1.00 89.25 86 LEU A CA 1
ATOM 729 C C . LEU A 1 86 ? 5.963 -3.681 13.259 1.00 89.25 86 LEU A C 1
ATOM 731 O O . LEU A 1 86 ? 6.908 -3.430 12.518 1.00 89.25 86 LEU A O 1
ATOM 735 N N . TRP A 1 87 ? 6.122 -4.089 14.516 1.00 92.62 87 TRP A N 1
ATOM 736 C CA . TRP A 1 87 ? 7.439 -4.264 15.118 1.00 92.62 87 TRP A CA 1
ATOM 737 C C . TRP A 1 87 ? 8.253 -5.344 14.393 1.00 92.62 87 TRP A C 1
ATOM 739 O O . TRP A 1 87 ? 9.394 -5.103 14.005 1.00 92.62 87 TRP A O 1
ATOM 749 N N . CYS A 1 88 ? 7.650 -6.498 14.094 1.00 91.88 88 CYS A N 1
ATOM 750 C CA . CYS A 1 88 ? 8.306 -7.523 13.280 1.00 91.88 88 CYS A CA 1
ATOM 751 C C . CYS A 1 88 ? 8.609 -7.030 11.855 1.00 91.88 88 CYS A C 1
ATOM 753 O O . CYS A 1 88 ? 9.679 -7.323 11.326 1.00 91.88 88 CYS A O 1
ATOM 755 N N . GLN A 1 89 ? 7.694 -6.279 11.229 1.00 88.19 89 GLN A N 1
ATOM 756 C CA . GLN A 1 89 ? 7.912 -5.707 9.896 1.00 88.19 89 GLN A CA 1
ATOM 757 C C . GLN A 1 89 ? 9.095 -4.729 9.892 1.00 88.19 89 GLN A C 1
ATOM 759 O O . GLN A 1 89 ? 9.923 -4.788 8.988 1.00 88.19 89 GLN A O 1
ATOM 764 N N . PHE A 1 90 ? 9.203 -3.883 10.914 1.00 88.31 90 PHE A N 1
ATOM 765 C CA . PHE A 1 90 ? 10.322 -2.964 11.096 1.00 88.31 90 PHE A CA 1
ATOM 766 C C . PHE A 1 90 ? 11.659 -3.708 11.216 1.00 88.31 90 PHE A C 1
ATOM 768 O O . PHE A 1 90 ? 12.614 -3.363 10.526 1.00 88.31 90 PHE A O 1
ATOM 775 N N . LEU A 1 91 ? 11.719 -4.774 12.022 1.00 91.06 91 LEU A N 1
ATOM 776 C CA . LEU A 1 91 ? 12.928 -5.597 12.148 1.00 91.06 91 LEU A CA 1
ATOM 777 C C . LEU A 1 91 ? 13.324 -6.263 10.824 1.00 91.06 91 LEU A C 1
ATOM 779 O O . LEU A 1 91 ? 14.497 -6.268 10.460 1.00 91.06 91 LEU A O 1
ATOM 783 N N . LEU A 1 92 ? 12.354 -6.807 10.086 1.00 87.69 92 LEU A N 1
ATOM 784 C CA . LEU A 1 92 ? 12.609 -7.396 8.769 1.00 87.69 92 LEU A CA 1
ATOM 785 C C . LEU A 1 92 ? 13.125 -6.362 7.770 1.00 87.69 92 LEU A C 1
ATOM 787 O O . LEU A 1 92 ? 13.986 -6.681 6.955 1.00 87.69 92 LEU A O 1
ATOM 791 N N . ASP A 1 93 ? 12.590 -5.147 7.821 1.00 84.19 93 ASP A N 1
ATOM 792 C CA . ASP A 1 93 ? 13.037 -4.056 6.967 1.00 84.19 93 ASP A CA 1
ATOM 793 C C . ASP A 1 93 ? 14.466 -3.628 7.312 1.00 84.19 93 ASP A C 1
ATOM 795 O O . ASP A 1 93 ? 15.248 -3.410 6.394 1.00 84.19 93 ASP A O 1
ATOM 799 N N . LEU A 1 94 ? 14.843 -3.619 8.594 1.00 84.44 94 LEU A N 1
ATOM 800 C CA . LEU A 1 94 ? 16.212 -3.333 9.032 1.00 84.44 94 LEU A CA 1
ATOM 801 C C . LEU A 1 94 ? 17.223 -4.366 8.513 1.00 84.44 94 LEU A C 1
ATOM 803 O O . LEU A 1 94 ? 18.308 -3.993 8.088 1.00 84.44 94 LEU A O 1
ATOM 807 N N . VAL A 1 95 ? 16.866 -5.655 8.501 1.00 84.19 95 VAL A N 1
ATOM 808 C CA . VAL A 1 95 ? 17.732 -6.725 7.961 1.00 84.19 95 VAL A CA 1
ATOM 809 C C . VAL A 1 95 ? 17.808 -6.694 6.429 1.00 84.19 95 VAL A C 1
ATOM 811 O O . VAL A 1 95 ? 18.763 -7.197 5.843 1.00 84.19 95 VAL A O 1
ATOM 814 N N . ARG A 1 96 ? 16.792 -6.140 5.760 1.00 72.00 96 ARG A N 1
ATOM 815 C CA . ARG A 1 96 ? 16.723 -6.055 4.293 1.00 72.00 96 ARG A CA 1
ATOM 816 C C . ARG A 1 96 ? 17.394 -4.805 3.708 1.00 72.00 96 ARG A C 1
ATOM 818 O O . ARG A 1 96 ? 17.402 -4.694 2.479 1.00 72.00 96 ARG A O 1
ATOM 825 N N . LEU A 1 97 ? 17.895 -3.887 4.542 1.00 58.84 97 LEU A N 1
ATOM 826 C CA . LEU A 1 97 ? 18.662 -2.706 4.117 1.00 58.84 97 LEU A CA 1
ATOM 827 C C . LEU A 1 97 ? 20.022 -3.107 3.516 1.00 58.84 97 LEU A C 1
ATOM 829 O O . LEU A 1 97 ? 20.740 -3.892 4.165 1.00 58.84 97 LEU A O 1
#

pLDDT: mean 87.15, std 6.37, range [58.84, 93.94]

Radius of gyration: 16.95 Å; chains: 1; bounding box: 36×24×44 Å

Secondary structure (DSSP, 8-state):
-PPPTT-------TT--HHHHHHHHHHHHHHTT--GGGS----HHHHHHHHHHHHHHHHHHHHHTTSEEE-TTS-EEE-HHHHHHHHHHHHHHHHT-